Protein AF-A0A529N8I2-F1 (afdb_monomer_lite)

Secondary structure (DSSP, 8-state):
-TTS-GGGHHHH--PPTT-TTHHHHHHHHHHH-TT-HHHHHHH-HHHHHHHHTTS-HHHHHHHHHHHHHTTTT-HHHHHHHHH----

Sequence (87 aa):
IEDVFPQQRFLATRAKPGHPDAWLTNQLISDFVPQDFVSRYVFNKPGFYSDYDGFSDAWRSHVVDVLKTTYLKDKVAFRTRLYGLTD

Ra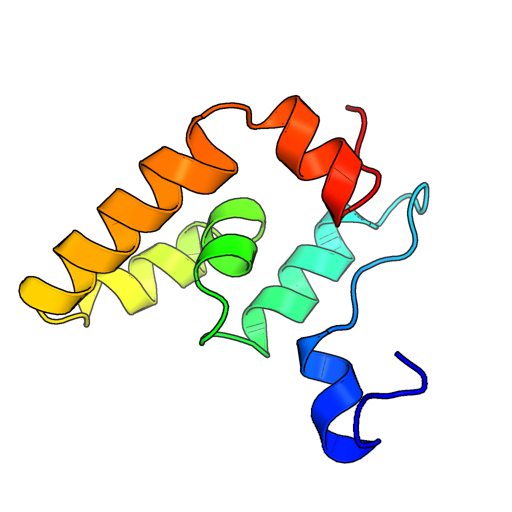dius of gyration: 13.48 Å; chains: 1; bounding box: 30×34×30 Å

Structure (mmCIF, N/CA/C/O backbone):
data_AF-A0A529N8I2-F1
#
_entry.id   AF-A0A529N8I2-F1
#
loop_
_atom_site.group_PDB
_atom_site.id
_atom_site.type_symbol
_atom_site.label_atom_id
_atom_site.label_alt_id
_atom_site.label_comp_id
_atom_site.label_asym_id
_atom_site.label_entity_id
_atom_site.label_seq_id
_atom_site.pdbx_PDB_ins_code
_atom_site.Cartn_x
_atom_site.Cartn_y
_atom_site.Cartn_z
_atom_site.occupancy
_atom_site.B_iso_or_equiv
_atom_site.auth_seq_id
_atom_site.auth_comp_id
_atom_site.auth_asym_id
_atom_site.auth_atom_id
_atom_site.pdbx_PDB_model_num
ATOM 1 N N . ILE A 1 1 ? -9.714 -6.584 -14.775 1.00 83.56 1 ILE A N 1
ATOM 2 C CA . ILE A 1 1 ? -8.447 -7.309 -15.065 1.00 83.56 1 ILE A CA 1
ATOM 3 C C . ILE A 1 1 ? -8.303 -7.611 -16.555 1.00 83.56 1 ILE A C 1
ATOM 5 O O . ILE A 1 1 ? -7.180 -7.653 -17.042 1.00 83.56 1 ILE A O 1
ATOM 9 N N . GLU A 1 2 ? -9.414 -7.804 -17.274 1.00 88.75 2 GLU A N 1
ATOM 10 C CA . GLU A 1 2 ? -9.422 -8.066 -18.719 1.00 88.75 2 GLU A CA 1
ATOM 11 C C . GLU A 1 2 ? -8.814 -6.908 -19.522 1.00 88.75 2 GLU A C 1
ATOM 13 O O . GLU A 1 2 ? -8.008 -7.161 -20.411 1.00 88.75 2 GLU A O 1
ATOM 18 N N . ASP A 1 3 ? -9.057 -5.664 -19.093 1.00 93.31 3 ASP A N 1
ATOM 19 C CA . ASP A 1 3 ? -8.495 -4.446 -19.705 1.00 93.31 3 ASP A CA 1
ATOM 20 C C . ASP A 1 3 ? -7.036 -4.141 -19.310 1.00 93.31 3 ASP A C 1
ATOM 22 O O . ASP A 1 3 ? -6.488 -3.106 -19.681 1.00 93.31 3 ASP A O 1
ATOM 26 N N . VAL A 1 4 ? -6.392 -5.008 -18.520 1.00 94.00 4 VAL A N 1
ATOM 27 C CA . VAL A 1 4 ? -4.998 -4.831 -18.087 1.00 94.00 4 VAL A CA 1
ATOM 28 C C . VAL A 1 4 ? -4.098 -5.731 -18.925 1.00 94.00 4 VAL A C 1
ATOM 30 O O . VAL A 1 4 ? -4.324 -6.949 -18.993 1.00 94.00 4 VAL A O 1
ATOM 33 N N . PHE A 1 5 ? -3.047 -5.146 -19.515 1.00 97.06 5 PHE A N 1
ATOM 34 C CA . PHE A 1 5 ? -2.033 -5.895 -20.257 1.00 97.06 5 PHE A CA 1
ATOM 35 C C . PHE A 1 5 ? -1.535 -7.088 -19.429 1.00 97.06 5 PHE A C 1
ATOM 37 O O . PHE A 1 5 ? -1.266 -6.916 -18.236 1.00 97.06 5 PHE A O 1
ATOM 44 N N . PRO A 1 6 ? -1.387 -8.292 -20.017 1.00 95.69 6 PRO A N 1
ATOM 45 C CA . PRO A 1 6 ? -1.058 -9.502 -19.264 1.00 95.69 6 PRO A CA 1
ATOM 46 C C . PRO A 1 6 ? 0.134 -9.352 -18.311 1.00 95.69 6 PRO A C 1
ATOM 48 O O . PRO A 1 6 ? 0.064 -9.806 -17.172 1.00 95.69 6 PRO A O 1
ATOM 51 N N . GLN A 1 7 ? 1.180 -8.643 -18.739 1.00 95.12 7 GLN A N 1
ATOM 52 C CA . GLN A 1 7 ? 2.407 -8.413 -17.971 1.00 95.12 7 GLN A CA 1
ATOM 53 C C . GLN A 1 7 ? 2.196 -7.500 -16.750 1.00 95.12 7 GLN A C 1
ATOM 55 O O . GLN A 1 7 ? 3.000 -7.514 -15.825 1.00 95.12 7 GLN A O 1
ATOM 60 N N . GLN A 1 8 ? 1.117 -6.716 -16.726 1.00 95.06 8 GLN A N 1
ATOM 61 C CA . GLN A 1 8 ? 0.787 -5.773 -15.654 1.00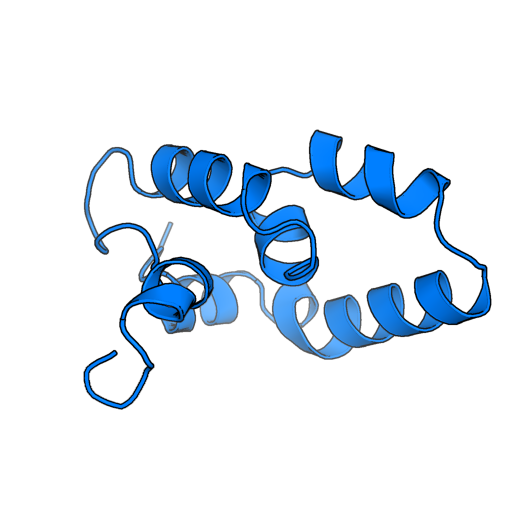 95.06 8 GLN A CA 1
ATOM 62 C C . GLN A 1 8 ? -0.303 -6.293 -14.710 1.00 95.06 8 GLN A C 1
ATOM 64 O O . GLN A 1 8 ? -0.564 -5.679 -13.678 1.00 95.06 8 GLN A O 1
ATOM 69 N N . ARG A 1 9 ? -0.942 -7.431 -15.017 1.00 95.25 9 ARG A N 1
ATOM 70 C CA . ARG A 1 9 ? -2.074 -7.954 -14.229 1.00 95.25 9 ARG A CA 1
ATOM 71 C C . ARG A 1 9 ? -1.731 -8.185 -12.765 1.00 95.25 9 ARG A C 1
ATOM 73 O O . ARG A 1 9 ? -2.576 -7.959 -11.900 1.00 95.25 9 ARG A O 1
ATOM 80 N N . PHE A 1 10 ? -0.497 -8.588 -12.480 1.00 94.69 10 PHE A N 1
ATOM 81 C CA . PHE A 1 10 ? -0.052 -8.819 -11.112 1.00 94.69 10 PHE A CA 1
ATOM 82 C C . PHE A 1 10 ? -0.128 -7.547 -10.245 1.00 94.69 10 PHE A C 1
ATOM 84 O O . PHE A 1 10 ? -0.523 -7.630 -9.088 1.00 94.69 10 PHE A O 1
ATOM 91 N N . LEU A 1 11 ? 0.089 -6.358 -10.827 1.00 93.75 11 LEU A N 1
ATOM 92 C CA . LEU A 1 11 ? -0.025 -5.068 -10.128 1.00 93.75 11 LEU A CA 1
ATOM 93 C C . LEU A 1 11 ? -1.448 -4.800 -9.601 1.00 93.75 11 LEU A C 1
ATOM 95 O O . LEU A 1 11 ? -1.631 -4.143 -8.577 1.00 93.75 11 LEU A O 1
ATOM 99 N N . ALA A 1 12 ? -2.461 -5.330 -10.291 1.00 91.94 12 ALA A N 1
ATOM 100 C CA . ALA A 1 12 ? -3.876 -5.144 -9.972 1.00 91.94 12 ALA A CA 1
ATOM 101 C C . ALA A 1 12 ? -4.524 -6.373 -9.306 1.00 91.94 12 ALA A C 1
ATOM 103 O O . ALA A 1 12 ? -5.714 -6.349 -8.995 1.00 91.94 12 ALA A O 1
ATOM 104 N N . THR A 1 13 ? -3.774 -7.460 -9.108 1.00 93.50 13 THR A N 1
ATOM 105 C CA . THR A 1 13 ? -4.298 -8.697 -8.515 1.00 93.50 13 THR A CA 1
ATOM 106 C C . THR A 1 13 ? -4.353 -8.576 -6.996 1.00 93.50 13 THR A C 1
ATOM 108 O O . THR A 1 13 ? -3.487 -7.948 -6.388 1.00 93.50 13 THR A O 1
ATOM 111 N N . ARG A 1 14 ? -5.380 -9.173 -6.385 1.00 95.06 14 ARG A N 1
ATOM 112 C CA . ARG A 1 14 ? -5.584 -9.263 -4.934 1.00 95.06 14 ARG A CA 1
ATOM 113 C C . ARG A 1 14 ? -5.936 -10.690 -4.546 1.00 95.06 14 ARG A C 1
ATOM 115 O O . ARG A 1 14 ? -6.336 -11.485 -5.398 1.00 95.06 14 ARG A O 1
ATOM 122 N N . ALA A 1 15 ? -5.790 -11.008 -3.264 1.00 97.12 15 ALA A N 1
ATOM 123 C CA . ALA A 1 15 ? -6.249 -12.282 -2.737 1.00 97.12 15 ALA A CA 1
ATOM 124 C C . ALA A 1 15 ? -7.754 -12.469 -2.974 1.00 97.12 15 ALA A C 1
ATOM 126 O O . ALA A 1 15 ? -8.520 -11.504 -2.973 1.00 97.12 15 ALA A O 1
ATOM 127 N N . LYS A 1 16 ? -8.184 -13.722 -3.149 1.00 96.44 16 LYS A N 1
ATOM 128 C CA . LYS A 1 16 ? -9.602 -14.052 -3.300 1.00 96.44 16 LYS A CA 1
ATOM 129 C C . LYS A 1 16 ? -10.365 -13.673 -2.014 1.00 96.44 16 LYS A C 1
ATOM 131 O O . LYS A 1 16 ? -10.020 -14.203 -0.955 1.00 96.44 16 LYS A O 1
ATOM 136 N N . PRO A 1 17 ? -11.413 -12.831 -2.089 1.00 95.25 17 PRO A N 1
ATOM 137 C CA . PRO A 1 17 ? -12.258 -12.525 -0.937 1.00 95.25 17 PRO A CA 1
ATOM 138 C C . PRO A 1 17 ? -12.825 -13.787 -0.274 1.00 95.25 17 PRO A C 1
ATOM 140 O O . PRO A 1 17 ? -13.236 -14.723 -0.965 1.00 95.25 17 PRO A O 1
ATOM 143 N N . GLY A 1 18 ? -12.833 -13.817 1.061 1.00 93.25 18 GLY A N 1
ATOM 144 C CA . GLY A 1 18 ? -13.324 -14.948 1.861 1.00 93.25 18 GLY A CA 1
ATOM 145 C C . GLY A 1 18 ? -12.397 -16.170 1.926 1.00 93.25 18 GLY A C 1
ATOM 146 O O . GLY A 1 18 ? -12.738 -17.148 2.587 1.00 93.25 18 GLY A O 1
ATOM 147 N N . HIS A 1 19 ? -11.234 -16.150 1.266 1.00 96.75 19 HIS A N 1
ATOM 148 C CA . HIS A 1 19 ? -10.228 -17.199 1.447 1.00 96.75 19 HIS A CA 1
ATOM 149 C C . HIS A 1 19 ? -9.582 -17.088 2.845 1.00 96.75 19 HIS A C 1
ATOM 151 O O . HIS A 1 19 ? -9.243 -15.969 3.236 1.00 96.75 19 HIS A O 1
ATOM 157 N N . PRO A 1 20 ? -9.340 -18.199 3.575 1.00 96.69 20 PRO A N 1
ATOM 158 C CA . PRO A 1 20 ? -8.723 -18.155 4.909 1.00 96.69 20 PRO A CA 1
ATOM 159 C C . PRO A 1 20 ? -7.389 -17.395 4.938 1.00 96.69 20 PRO A C 1
ATOM 161 O O . PRO A 1 20 ? -7.150 -16.576 5.819 1.00 96.69 20 PRO A O 1
ATOM 164 N N . ASP A 1 21 ? -6.567 -17.585 3.905 1.00 97.69 21 ASP A N 1
ATOM 165 C CA . ASP A 1 21 ? -5.256 -16.934 3.778 1.00 97.69 21 ASP A CA 1
ATOM 166 C C . ASP A 1 21 ? -5.287 -15.592 3.027 1.00 97.69 21 ASP A C 1
ATOM 168 O O . ASP A 1 21 ? -4.267 -15.162 2.483 1.00 97.69 21 ASP A O 1
ATOM 172 N N . ALA A 1 22 ? -6.441 -14.919 2.925 1.00 97.44 22 ALA A N 1
ATOM 173 C CA . ALA A 1 22 ? -6.542 -13.673 2.159 1.00 97.44 22 ALA A CA 1
ATOM 174 C C . ALA A 1 22 ? -5.604 -12.571 2.690 1.00 97.44 22 ALA A C 1
ATOM 176 O O . ALA A 1 22 ? -5.000 -11.840 1.902 1.00 97.44 22 ALA A O 1
ATOM 177 N N . TRP A 1 23 ? -5.424 -12.488 4.011 1.00 97.00 23 TRP A N 1
ATOM 178 C CA . TRP A 1 23 ? -4.468 -11.576 4.645 1.00 97.00 23 TRP A CA 1
ATOM 179 C C . TRP A 1 23 ? -3.021 -11.883 4.255 1.00 97.00 23 TRP A C 1
ATOM 181 O O . TRP A 1 23 ? -2.333 -11.006 3.735 1.00 97.00 23 TRP A O 1
ATOM 191 N N . LEU A 1 24 ? -2.590 -13.135 4.439 1.00 97.44 24 LEU A N 1
ATOM 192 C CA . LEU A 1 24 ? -1.243 -13.588 4.086 1.00 97.44 24 LEU A CA 1
ATOM 193 C C . LEU A 1 24 ? -0.959 -13.392 2.592 1.00 97.44 24 LEU A C 1
ATOM 195 O O . LEU A 1 24 ? 0.092 -12.890 2.210 1.00 97.44 24 LEU A O 1
ATOM 199 N N . THR A 1 25 ? -1.917 -13.738 1.736 1.00 97.81 25 THR A N 1
ATOM 200 C CA . THR A 1 25 ? -1.768 -13.607 0.283 1.00 97.81 25 THR A CA 1
ATOM 201 C C . THR A 1 25 ? -1.601 -12.144 -0.130 1.00 97.81 25 THR A C 1
ATOM 203 O O . THR A 1 25 ? -0.727 -11.835 -0.935 1.00 97.81 25 THR A O 1
ATOM 206 N N . ASN A 1 26 ? -2.394 -11.222 0.431 1.00 97.88 26 ASN A N 1
ATOM 207 C CA . ASN A 1 26 ? -2.233 -9.792 0.150 1.00 97.88 26 ASN A CA 1
ATOM 208 C C . ASN A 1 26 ? -0.915 -9.232 0.714 1.00 97.88 26 ASN A C 1
ATOM 210 O O . ASN A 1 26 ? -0.315 -8.374 0.070 1.00 97.88 26 ASN A O 1
ATOM 214 N N . GLN A 1 27 ? -0.433 -9.736 1.856 1.00 97.38 27 GLN A N 1
ATOM 215 C CA . GLN A 1 27 ? 0.897 -9.404 2.376 1.00 97.38 27 GLN A CA 1
ATOM 216 C C . GLN A 1 27 ? 1.993 -9.814 1.386 1.00 97.38 27 GLN A C 1
ATOM 218 O O . GLN A 1 27 ? 2.787 -8.963 0.990 1.00 97.38 27 GLN A O 1
ATOM 223 N N . LEU A 1 28 ? 1.978 -11.062 0.908 1.00 97.38 28 LEU A N 1
ATOM 224 C CA . LEU A 1 28 ? 2.944 -11.549 -0.081 1.00 97.38 28 LEU A CA 1
ATOM 225 C C . LEU A 1 28 ? 2.870 -10.754 -1.388 1.00 97.38 28 LEU A C 1
ATOM 227 O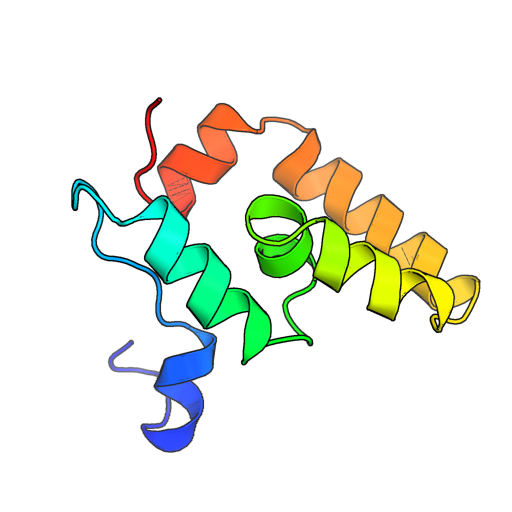 O . LEU A 1 28 ? 3.900 -10.353 -1.913 1.00 97.38 28 LEU A O 1
ATOM 231 N N . ILE A 1 29 ? 1.669 -10.460 -1.902 1.00 97.00 29 ILE A N 1
ATOM 232 C CA . ILE A 1 29 ? 1.512 -9.607 -3.093 1.00 97.00 29 ILE A CA 1
ATOM 233 C C . ILE A 1 29 ? 2.135 -8.224 -2.855 1.00 97.00 29 ILE A C 1
ATOM 235 O O . ILE A 1 29 ? 2.815 -7.705 -3.741 1.00 97.00 29 ILE A O 1
ATOM 239 N N . SER A 1 30 ? 1.944 -7.637 -1.668 1.00 97.19 30 SER A N 1
ATOM 240 C CA . SER A 1 30 ? 2.481 -6.310 -1.346 1.00 97.19 30 SER A CA 1
ATOM 241 C C . SER A 1 30 ? 4.014 -6.247 -1.325 1.00 97.19 30 SER A C 1
ATOM 243 O O . SER A 1 30 ? 4.567 -5.179 -1.582 1.00 97.19 30 SER A O 1
ATOM 245 N N . ASP A 1 31 ? 4.700 -7.376 -1.114 1.00 96.06 31 ASP A N 1
ATOM 246 C CA . ASP A 1 31 ? 6.168 -7.457 -1.177 1.00 96.06 31 ASP A CA 1
ATOM 247 C C . ASP A 1 31 ? 6.702 -7.307 -2.605 1.00 96.06 31 ASP A C 1
ATOM 249 O O . ASP A 1 31 ? 7.762 -6.725 -2.825 1.00 96.06 31 ASP A O 1
ATOM 253 N N . PHE A 1 32 ? 5.955 -7.799 -3.594 1.00 95.56 32 PHE A N 1
ATOM 254 C CA . PHE A 1 32 ? 6.349 -7.751 -5.004 1.00 95.56 32 PHE A CA 1
ATOM 255 C C . PHE A 1 32 ? 5.887 -6.474 -5.725 1.00 95.56 32 PHE A C 1
ATOM 257 O O . PHE A 1 32 ? 6.269 -6.241 -6.872 1.00 95.56 32 PHE A O 1
ATOM 264 N N . VAL A 1 33 ? 5.050 -5.651 -5.085 1.00 94.50 33 VAL A N 1
ATOM 265 C CA . VAL A 1 33 ? 4.461 -4.433 -5.670 1.00 94.50 33 VAL A CA 1
ATOM 266 C C . VAL A 1 33 ? 4.761 -3.222 -4.767 1.00 94.50 33 VAL A C 1
ATOM 268 O O . VAL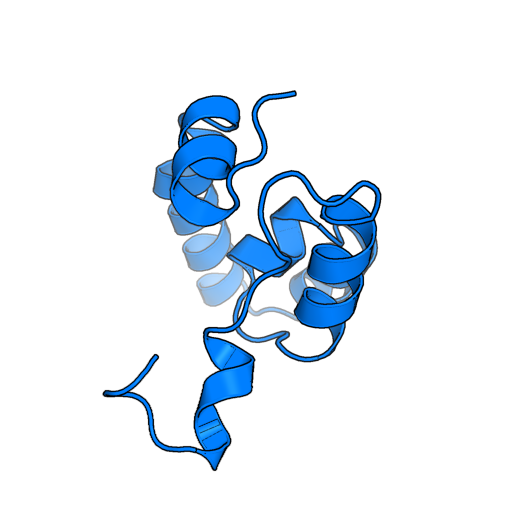 A 1 33 ? 3.839 -2.573 -4.273 1.00 94.50 33 VAL A O 1
ATOM 271 N N . PRO A 1 34 ? 6.046 -2.881 -4.537 1.00 91.31 34 PRO A N 1
ATOM 272 C CA . PRO A 1 34 ? 6.447 -1.871 -3.554 1.00 91.31 34 PRO A CA 1
ATOM 273 C C . PRO A 1 34 ? 5.939 -0.458 -3.882 1.00 91.31 34 PRO A C 1
ATOM 275 O O . PRO A 1 34 ? 5.713 0.346 -2.980 1.00 91.31 34 PRO A O 1
ATOM 278 N N . GLN A 1 35 ? 5.708 -0.159 -5.165 1.00 92.88 35 GLN A N 1
ATOM 279 C CA . GLN A 1 35 ? 5.111 1.102 -5.613 1.00 92.88 35 GLN A CA 1
ATOM 280 C C . GLN A 1 35 ? 3.666 1.312 -5.129 1.00 92.88 35 GLN A C 1
ATOM 282 O O . GLN A 1 35 ? 3.212 2.453 -5.057 1.00 92.88 35 GLN A O 1
ATOM 287 N N . ASP A 1 36 ? 2.938 0.245 -4.781 1.00 96.12 36 ASP A N 1
ATOM 288 C CA . ASP A 1 36 ? 1.623 0.344 -4.144 1.00 96.12 36 ASP A CA 1
ATOM 289 C C . ASP A 1 36 ? 1.795 0.459 -2.623 1.00 96.12 36 ASP A C 1
ATOM 291 O O . ASP A 1 36 ? 1.516 -0.460 -1.844 1.00 96.12 36 ASP A O 1
ATOM 295 N N . PHE A 1 37 ? 2.282 1.625 -2.193 1.00 97.00 37 PHE A N 1
ATOM 296 C CA . PHE A 1 37 ? 2.574 1.895 -0.787 1.00 97.00 37 PHE A CA 1
ATOM 297 C C . PHE A 1 37 ? 1.325 1.840 0.106 1.00 97.00 37 PHE A C 1
ATOM 299 O O . PHE A 1 37 ? 1.454 1.653 1.315 1.00 97.00 37 PHE A O 1
ATOM 306 N N . VAL A 1 38 ? 0.116 1.977 -0.455 1.00 97.38 38 VAL A N 1
ATOM 307 C CA . VAL A 1 38 ? -1.132 1.843 0.307 1.00 97.38 38 VAL A CA 1
ATOM 308 C C . VAL A 1 38 ? -1.359 0.380 0.664 1.00 97.38 38 VAL A C 1
ATOM 310 O O . VAL A 1 38 ? -1.520 0.068 1.843 1.00 97.38 38 VAL A O 1
ATOM 313 N N . SER A 1 39 ? -1.308 -0.529 -0.315 1.00 97.00 39 SER A N 1
ATOM 314 C CA . SER A 1 39 ? -1.390 -1.972 -0.046 1.00 97.00 39 SER A CA 1
ATOM 315 C C . SER A 1 39 ? -0.264 -2.421 0.885 1.00 97.00 39 SER A C 1
ATOM 317 O O . SER A 1 39 ? -0.515 -3.149 1.847 1.00 97.00 39 SER A O 1
ATOM 319 N N . ARG A 1 40 ? 0.960 -1.922 0.672 1.00 97.31 40 ARG A N 1
ATOM 320 C CA . ARG A 1 40 ? 2.097 -2.234 1.545 1.00 97.31 40 ARG A CA 1
ATOM 321 C C . ARG A 1 40 ? 1.873 -1.752 2.978 1.00 97.31 40 ARG A C 1
ATOM 323 O O . ARG A 1 40 ? 2.089 -2.522 3.905 1.00 97.31 40 ARG A O 1
ATOM 330 N N . TYR A 1 41 ? 1.332 -0.550 3.188 1.00 98.00 41 TYR A N 1
ATOM 331 C CA . TYR A 1 41 ? 0.971 -0.066 4.528 1.00 98.00 41 TYR A CA 1
ATOM 332 C C . TYR A 1 41 ? -0.108 -0.926 5.211 1.00 98.00 41 TYR A C 1
ATOM 334 O O . TYR A 1 41 ? -0.080 -1.109 6.431 1.00 98.00 41 TYR A O 1
ATOM 342 N N . VAL A 1 42 ? -1.078 -1.437 4.444 1.00 97.19 42 VAL A N 1
ATOM 343 C CA . VAL A 1 42 ? -2.182 -2.252 4.974 1.00 97.19 42 VAL A CA 1
ATOM 344 C C . VAL A 1 42 ? -1.704 -3.643 5.390 1.00 97.19 42 VAL A C 1
ATOM 346 O O . VAL A 1 42 ? -2.039 -4.077 6.492 1.00 97.19 42 VAL A O 1
ATOM 349 N N . PHE A 1 43 ? -0.930 -4.327 4.541 1.00 97.69 43 PHE A N 1
ATOM 350 C CA . PHE A 1 43 ? -0.616 -5.751 4.719 1.00 97.69 43 PHE A CA 1
ATOM 351 C C . PHE A 1 43 ? 0.818 -6.045 5.165 1.00 97.69 43 PHE A C 1
ATOM 353 O O . PHE A 1 43 ? 1.041 -7.061 5.815 1.00 97.69 43 PHE A O 1
ATOM 360 N N . ASN A 1 44 ? 1.782 -5.166 4.882 1.00 97.56 44 ASN A N 1
ATOM 361 C CA . ASN A 1 44 ? 3.175 -5.322 5.296 1.00 97.56 44 ASN A CA 1
ATOM 362 C C . ASN A 1 44 ? 3.746 -4.018 5.879 1.00 97.56 44 ASN A C 1
ATOM 364 O O . ASN A 1 44 ? 4.592 -3.349 5.279 1.00 97.56 44 ASN A O 1
ATOM 368 N N . LYS A 1 45 ? 3.310 -3.665 7.093 1.00 96.69 45 LYS A N 1
ATOM 369 C CA . LYS A 1 45 ? 3.831 -2.485 7.803 1.00 96.69 45 LYS A CA 1
ATOM 370 C C . LYS A 1 45 ? 5.359 -2.472 7.953 1.00 96.69 45 LYS A C 1
ATOM 372 O O . LYS A 1 45 ? 5.931 -1.417 7.689 1.00 96.69 45 LYS A O 1
ATOM 377 N N . PRO A 1 46 ? 6.036 -3.568 8.357 1.00 97.00 46 PRO A N 1
ATOM 378 C CA . PRO A 1 46 ? 7.497 -3.575 8.429 1.00 97.00 46 PRO A CA 1
ATOM 379 C C . PRO A 1 46 ? 8.155 -3.224 7.090 1.00 97.00 46 PRO A C 1
ATOM 381 O O . PRO A 1 46 ? 9.025 -2.358 7.044 1.00 97.00 46 PRO A O 1
ATOM 384 N N . GLY A 1 47 ? 7.689 -3.832 5.993 1.00 96.56 47 GLY A N 1
ATOM 385 C CA . GLY A 1 47 ? 8.183 -3.530 4.652 1.00 96.56 47 GLY A CA 1
ATOM 386 C C . GLY A 1 47 ? 7.923 -2.082 4.239 1.00 96.56 47 GLY A C 1
ATOM 387 O O . GLY A 1 47 ? 8.829 -1.441 3.724 1.00 96.56 47 GLY A O 1
ATOM 388 N N . PHE A 1 48 ? 6.727 -1.554 4.516 1.00 98.06 48 PHE A N 1
ATOM 389 C CA . PHE A 1 48 ? 6.396 -0.152 4.252 1.00 98.06 48 PHE A CA 1
ATOM 390 C C . PHE A 1 48 ? 7.359 0.804 4.963 1.00 98.06 48 PHE A C 1
ATOM 392 O O . PHE A 1 48 ? 7.878 1.721 4.332 1.00 98.06 48 PHE A O 1
ATOM 399 N N . TYR A 1 49 ? 7.606 0.608 6.264 1.00 97.75 49 TYR A N 1
ATOM 400 C CA . TYR A 1 49 ? 8.484 1.509 7.016 1.00 97.75 49 TYR A CA 1
ATOM 401 C C . TYR A 1 49 ? 9.938 1.407 6.552 1.00 97.75 49 TYR A C 1
ATOM 403 O O . TYR A 1 49 ? 10.609 2.430 6.463 1.00 97.75 49 TYR A O 1
ATOM 411 N N . SER A 1 50 ? 10.380 0.213 6.145 1.00 97.06 50 SER A N 1
ATOM 412 C CA . SER A 1 50 ? 11.694 0.042 5.523 1.00 97.06 50 SER A CA 1
ATOM 413 C C . SER A 1 50 ? 11.861 0.871 4.245 1.00 97.06 50 SER A C 1
ATOM 415 O O . SER A 1 50 ? 12.949 1.399 4.027 1.00 97.06 50 SER A O 1
ATOM 417 N N . ASP A 1 51 ? 10.834 1.004 3.396 1.00 96.81 51 ASP A N 1
ATOM 418 C CA . ASP A 1 51 ? 10.939 1.896 2.229 1.00 96.81 51 ASP A CA 1
ATOM 419 C C . ASP A 1 51 ? 10.806 3.364 2.630 1.00 96.81 51 ASP A C 1
ATOM 421 O O . ASP A 1 51 ? 11.524 4.222 2.118 1.00 96.81 51 ASP A O 1
ATOM 425 N N . TYR A 1 52 ? 9.869 3.654 3.538 1.00 97.50 52 TYR A N 1
ATOM 426 C CA . TYR A 1 52 ? 9.540 5.004 3.986 1.00 97.50 52 TYR A CA 1
ATOM 427 C C . TYR A 1 52 ? 10.759 5.726 4.571 1.00 97.50 52 TYR A C 1
ATOM 429 O O . TYR A 1 52 ? 10.950 6.927 4.348 1.00 97.50 52 TYR A O 1
ATOM 437 N N . ASP A 1 53 ? 11.630 4.989 5.257 1.00 97.56 53 ASP A N 1
ATOM 438 C CA . ASP A 1 53 ? 12.896 5.494 5.783 1.00 97.56 53 ASP A CA 1
ATOM 439 C C . ASP A 1 53 ? 13.858 5.961 4.676 1.00 97.56 53 ASP A C 1
ATOM 441 O O . ASP A 1 53 ? 14.638 6.885 4.897 1.00 97.56 53 ASP A O 1
ATOM 445 N N . GLY A 1 54 ? 13.748 5.417 3.462 1.00 96.56 54 GLY A N 1
ATOM 446 C CA . GLY A 1 54 ? 14.516 5.845 2.289 1.00 96.56 54 GLY A CA 1
ATOM 447 C C . GLY A 1 54 ? 13.863 6.952 1.450 1.00 96.56 54 GLY A C 1
ATOM 448 O O . GLY A 1 54 ? 14.482 7.453 0.512 1.00 96.56 54 GLY A O 1
ATOM 449 N N . PHE A 1 55 ? 12.618 7.337 1.737 1.00 97.31 55 PHE A N 1
ATOM 450 C CA . PHE A 1 55 ? 11.892 8.329 0.941 1.00 97.31 55 PHE A CA 1
ATOM 451 C C . PHE A 1 55 ? 12.364 9.764 1.200 1.00 97.31 55 PHE A C 1
ATO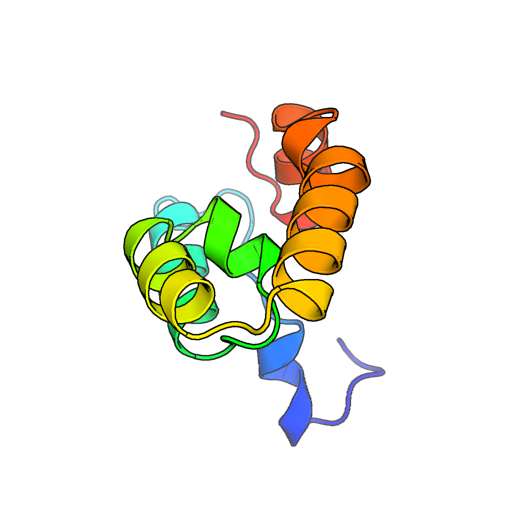M 453 O O . PHE A 1 55 ? 12.704 10.134 2.323 1.00 97.31 55 PHE A O 1
ATOM 460 N N . SER A 1 56 ? 12.310 10.603 0.160 1.00 98.25 56 SER A N 1
ATOM 461 C CA . SER A 1 56 ? 12.507 12.048 0.304 1.00 98.25 56 SER A CA 1
ATOM 462 C C . SER A 1 56 ? 11.369 12.681 1.111 1.00 98.25 56 SER A C 1
ATOM 464 O O . SER A 1 56 ? 10.240 12.189 1.096 1.00 98.25 56 SER A O 1
ATOM 466 N N . ASP A 1 57 ? 11.624 13.81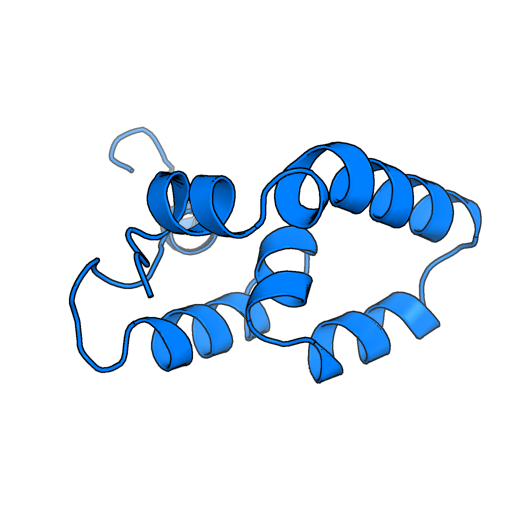1 1.769 1.00 98.31 57 ASP A N 1
ATOM 467 C CA . ASP A 1 57 ? 10.617 14.471 2.616 1.00 98.31 57 ASP A CA 1
ATOM 468 C C . ASP A 1 57 ? 9.360 14.903 1.843 1.00 98.31 57 ASP A C 1
ATOM 470 O O . ASP A 1 57 ? 8.235 14.785 2.342 1.00 98.31 57 ASP A O 1
ATOM 474 N N . ALA A 1 58 ? 9.534 15.340 0.590 1.00 98.12 58 ALA A N 1
ATOM 475 C CA . ALA A 1 58 ? 8.420 15.659 -0.300 1.00 98.12 58 ALA A CA 1
ATOM 476 C C . ALA A 1 58 ? 7.557 14.418 -0.582 1.00 98.12 58 ALA A C 1
ATOM 478 O O . ALA A 1 58 ? 6.328 14.482 -0.536 1.00 98.12 58 ALA A O 1
ATOM 479 N N . TRP A 1 59 ? 8.195 13.269 -0.821 1.00 97.81 59 TRP A N 1
ATOM 480 C CA . TRP A 1 59 ? 7.485 12.022 -1.082 1.00 97.81 59 TRP A CA 1
ATOM 481 C C . TRP A 1 59 ? 6.816 11.461 0.175 1.00 97.81 59 TRP A C 1
ATOM 483 O O . TRP A 1 59 ? 5.664 11.037 0.119 1.00 97.81 59 TRP A O 1
ATOM 493 N N . ARG A 1 60 ? 7.479 11.541 1.334 1.00 98.25 60 ARG A N 1
ATOM 494 C CA . ARG A 1 60 ? 6.885 11.193 2.632 1.00 98.25 60 ARG A CA 1
ATOM 495 C C . ARG A 1 60 ? 5.612 11.985 2.902 1.00 98.25 60 ARG A C 1
ATOM 497 O O . ARG A 1 60 ? 4.600 11.388 3.259 1.00 98.25 60 ARG A O 1
ATOM 504 N N . SER A 1 61 ? 5.645 13.301 2.678 1.00 98.31 61 SER A N 1
ATOM 505 C CA . SER A 1 61 ? 4.467 14.168 2.824 1.00 98.31 61 SER A CA 1
ATOM 506 C C . SER A 1 61 ? 3.312 13.691 1.940 1.00 98.31 61 SER A C 1
ATOM 508 O O . SER A 1 61 ? 2.209 13.469 2.435 1.00 98.31 61 SER A O 1
ATOM 510 N N . HIS A 1 62 ? 3.587 13.414 0.660 1.00 97.75 62 HIS A N 1
ATOM 511 C CA . HIS A 1 62 ? 2.586 12.880 -0.263 1.00 97.75 62 HIS A CA 1
ATOM 512 C C . HIS A 1 62 ? 2.001 11.536 0.202 1.00 97.75 62 HIS A C 1
ATOM 514 O O . HIS A 1 62 ? 0.782 11.373 0.249 1.00 97.75 62 HIS A O 1
ATOM 520 N N . VAL A 1 63 ? 2.853 10.579 0.583 1.00 97.81 63 VAL A N 1
ATOM 521 C CA . VAL A 1 63 ? 2.434 9.256 1.073 1.00 97.81 63 VAL A CA 1
ATOM 522 C C . VAL A 1 63 ? 1.534 9.388 2.302 1.00 97.81 63 VAL A C 1
ATOM 524 O O . VAL A 1 63 ? 0.483 8.749 2.373 1.00 97.81 63 VAL A O 1
ATOM 527 N N . VAL A 1 64 ? 1.913 10.241 3.258 1.00 98.00 64 VAL A N 1
ATOM 528 C CA . VAL A 1 64 ? 1.122 10.504 4.467 1.00 98.00 64 VAL A CA 1
ATOM 529 C C . VAL A 1 64 ? -0.248 11.085 4.114 1.00 98.00 64 VAL A C 1
ATOM 531 O O . VAL A 1 64 ? -1.257 10.621 4.653 1.00 98.00 64 VAL A O 1
ATOM 534 N N . ASP A 1 65 ? -0.309 12.056 3.206 1.00 98.38 65 ASP A N 1
ATOM 535 C CA . ASP A 1 65 ? -1.568 12.680 2.792 1.00 98.38 65 ASP A CA 1
ATOM 536 C C . ASP A 1 65 ? -2.491 11.691 2.071 1.00 98.38 65 ASP A C 1
ATOM 538 O O . ASP A 1 65 ? -3.691 11.624 2.368 1.00 98.38 65 ASP A O 1
ATOM 542 N N . VAL A 1 66 ? -1.941 10.849 1.192 1.00 98.19 66 VAL A N 1
ATOM 543 C CA . VAL A 1 66 ? -2.698 9.770 0.542 1.00 98.19 66 VAL A CA 1
ATOM 544 C C . VAL A 1 66 ? -3.232 8.794 1.584 1.00 98.19 66 VAL A C 1
ATOM 546 O O . VAL A 1 66 ? -4.427 8.498 1.579 1.00 98.19 66 VAL A O 1
ATOM 549 N N . LEU A 1 67 ? -2.407 8.320 2.522 1.00 98.12 67 LEU A N 1
ATOM 550 C CA . LEU A 1 67 ? -2.855 7.379 3.556 1.00 98.12 67 LEU A CA 1
ATOM 551 C C . LEU A 1 67 ? -3.964 7.973 4.431 1.00 98.12 67 LEU A C 1
ATOM 553 O O . LEU A 1 67 ? -4.944 7.282 4.716 1.00 98.12 67 LEU A O 1
ATOM 557 N N . LYS A 1 68 ? -3.851 9.250 4.819 1.00 98.12 68 LYS A N 1
ATOM 558 C CA . LYS A 1 68 ? -4.868 9.968 5.607 1.00 98.12 68 LYS A CA 1
ATOM 559 C C . LYS A 1 68 ? -6.204 10.083 4.881 1.00 98.12 68 LYS A C 1
ATOM 561 O O . LYS A 1 68 ? -7.252 9.916 5.498 1.00 98.12 68 LYS A O 1
ATOM 566 N N . THR A 1 69 ? -6.170 10.373 3.584 1.00 96.69 69 THR A N 1
ATOM 567 C CA . THR A 1 69 ? -7.376 10.627 2.781 1.00 96.69 69 THR A CA 1
ATOM 568 C C . THR A 1 69 ? -8.014 9.355 2.220 1.00 96.69 69 THR A C 1
ATOM 570 O O . THR A 1 69 ? -9.200 9.371 1.886 1.00 96.69 69 THR A O 1
ATOM 573 N N . THR A 1 70 ? -7.261 8.251 2.163 1.00 94.81 70 THR A N 1
ATOM 574 C CA . THR A 1 70 ? -7.713 6.946 1.659 1.00 94.81 70 THR A CA 1
ATOM 575 C C . THR A 1 70 ? -7.946 5.943 2.794 1.00 94.81 70 THR A C 1
ATOM 577 O O . THR A 1 70 ? -9.034 5.906 3.365 1.00 94.81 70 THR A O 1
ATOM 580 N N . TYR A 1 71 ? -6.943 5.133 3.141 1.00 96.38 71 TYR A N 1
ATOM 581 C CA . TYR A 1 71 ? -7.064 4.004 4.064 1.00 96.38 71 TYR A CA 1
ATOM 582 C C . TYR A 1 71 ? -7.388 4.423 5.501 1.00 96.38 71 TYR A C 1
ATOM 584 O O . TYR A 1 71 ? -8.242 3.819 6.147 1.00 96.38 71 TYR A O 1
ATOM 592 N N . LEU A 1 72 ? -6.716 5.450 6.024 1.00 97.38 72 LEU A N 1
ATOM 593 C CA . LEU A 1 72 ? -6.861 5.842 7.428 1.00 97.38 72 LEU A CA 1
ATOM 594 C C . LEU A 1 72 ? -8.187 6.553 7.718 1.00 97.38 72 LEU A C 1
ATOM 596 O O . LEU A 1 72 ? -8.573 6.609 8.884 1.00 97.38 72 LEU A O 1
ATOM 600 N N . LYS A 1 73 ? -8.882 7.058 6.689 1.00 97.06 73 LYS A N 1
ATOM 601 C CA . LYS A 1 73 ? -10.195 7.702 6.823 1.00 97.06 73 LYS A CA 1
ATOM 602 C C . LYS A 1 73 ? -11.261 6.721 7.310 1.00 97.06 73 LYS A C 1
ATOM 604 O O . LYS A 1 73 ? -12.027 7.055 8.205 1.00 97.06 73 LYS A O 1
ATOM 609 N N . ASP A 1 74 ? -11.293 5.527 6.725 1.00 97.31 74 ASP A N 1
ATOM 610 C CA . ASP A 1 74 ? -12.153 4.424 7.153 1.00 97.31 74 ASP A CA 1
ATOM 611 C C . ASP A 1 74 ? -11.514 3.090 6.755 1.00 97.31 74 ASP A C 1
ATOM 613 O O . ASP A 1 74 ? -11.628 2.616 5.622 1.00 97.31 74 ASP A O 1
ATOM 617 N N . LYS A 1 75 ? -10.818 2.478 7.714 1.00 96.25 75 LYS A N 1
ATOM 618 C CA . LYS A 1 75 ? -10.051 1.251 7.482 1.00 96.25 75 LYS A CA 1
ATOM 619 C C . LYS A 1 75 ? -10.945 0.059 7.170 1.00 96.25 75 LYS A C 1
ATOM 621 O O . LYS A 1 75 ? -10.535 -0.816 6.412 1.00 96.25 75 LYS A O 1
ATOM 626 N N . VAL A 1 76 ? -12.127 -0.017 7.781 1.00 96.38 76 VAL A N 1
ATOM 627 C CA . VAL A 1 76 ? -13.044 -1.147 7.593 1.00 96.38 76 VAL A CA 1
ATOM 628 C C . VAL A 1 76 ? -13.680 -1.030 6.218 1.00 96.38 76 VAL A C 1
ATOM 630 O O . VAL A 1 76 ? -13.547 -1.948 5.416 1.00 96.38 76 VAL A O 1
ATOM 633 N N . ALA A 1 77 ? -14.264 0.125 5.887 1.00 96.38 77 ALA A N 1
ATOM 634 C CA . ALA A 1 77 ? -14.871 0.328 4.576 1.00 96.38 77 ALA A CA 1
ATOM 635 C C . ALA A 1 77 ? -13.852 0.174 3.437 1.00 96.38 77 ALA A C 1
ATOM 637 O O . ALA A 1 77 ? -14.168 -0.418 2.404 1.00 96.38 77 ALA A O 1
ATOM 638 N N . PHE A 1 78 ? -12.616 0.653 3.624 1.00 96.81 78 PHE A N 1
ATOM 639 C CA . PHE A 1 78 ? -11.541 0.482 2.646 1.00 96.81 78 PHE A CA 1
ATOM 640 C C . PHE A 1 78 ? -11.203 -0.997 2.412 1.00 96.81 78 PHE A C 1
ATOM 642 O O . PHE A 1 78 ? -11.162 -1.445 1.263 1.00 96.81 78 PHE A O 1
ATOM 649 N N . ARG A 1 79 ? -11.001 -1.764 3.494 1.00 96.88 79 ARG A N 1
ATOM 650 C CA . ARG A 1 79 ? -10.691 -3.201 3.435 1.00 96.88 79 ARG A CA 1
ATOM 651 C C . ARG A 1 79 ? -11.827 -4.006 2.805 1.00 96.88 79 ARG A C 1
ATOM 653 O O . ARG A 1 79 ? -11.576 -4.787 1.887 1.00 96.88 79 ARG A O 1
ATOM 660 N N . THR A 1 80 ? -13.065 -3.738 3.208 1.00 96.25 80 THR A N 1
ATOM 661 C CA . THR A 1 80 ? -14.261 -4.367 2.639 1.00 96.25 80 THR A CA 1
ATOM 662 C C . THR A 1 80 ? -14.369 -4.091 1.142 1.00 96.25 80 THR A C 1
ATOM 664 O O . THR A 1 80 ? -14.527 -5.019 0.354 1.00 96.25 80 THR A O 1
ATOM 667 N N . ARG A 1 81 ? -14.231 -2.826 0.723 1.00 94.94 81 ARG A N 1
ATOM 668 C CA . ARG A 1 81 ? -14.411 -2.426 -0.680 1.00 94.94 81 ARG A CA 1
ATOM 669 C C . ARG A 1 81 ? -13.341 -2.992 -1.613 1.00 94.94 81 ARG A C 1
ATOM 671 O O . ARG A 1 81 ? -13.675 -3.379 -2.727 1.00 94.94 81 ARG A O 1
ATOM 678 N N . LEU A 1 82 ? -12.069 -2.964 -1.211 1.00 93.94 82 LEU A N 1
ATOM 679 C CA . LEU A 1 82 ? -10.954 -3.286 -2.115 1.00 93.94 82 LEU A CA 1
ATOM 680 C C . LEU A 1 82 ? -10.427 -4.715 -1.979 1.00 93.94 82 LEU A C 1
ATOM 682 O O . LEU A 1 82 ? -9.825 -5.220 -2.924 1.00 93.94 82 LEU A O 1
ATOM 686 N N . TYR A 1 83 ? -10.648 -5.361 -0.835 1.00 95.44 83 TYR A N 1
ATOM 687 C CA . TYR A 1 83 ? -10.099 -6.689 -0.545 1.00 95.44 83 TYR A CA 1
ATOM 688 C C . TYR A 1 83 ? -11.164 -7.694 -0.097 1.00 95.44 83 TYR A C 1
ATOM 690 O O . TYR A 1 83 ? -10.859 -8.877 0.031 1.00 95.44 83 TYR A O 1
ATOM 698 N N . GLY A 1 84 ? -12.405 -7.252 0.142 1.00 95.38 84 GLY A N 1
ATOM 699 C CA . GLY A 1 84 ? -13.473 -8.111 0.654 1.00 95.38 84 GLY A CA 1
ATOM 700 C C . GLY A 1 84 ? -13.194 -8.659 2.057 1.00 95.38 84 GLY A C 1
ATOM 701 O O . GLY A 1 84 ? -13.664 -9.744 2.386 1.00 95.38 84 GLY A O 1
ATOM 702 N N . LEU A 1 85 ? -12.402 -7.935 2.855 1.00 94.56 85 LEU A N 1
ATOM 703 C CA . LEU A 1 85 ? -12.073 -8.282 4.240 1.00 94.56 85 LEU A CA 1
ATOM 704 C C . LEU A 1 85 ? -13.030 -7.535 5.174 1.00 94.56 85 LEU A C 1
ATOM 706 O O . LEU A 1 85 ? -13.004 -6.304 5.214 1.00 94.56 85 LEU A O 1
ATOM 710 N N . THR A 1 86 ? -13.900 -8.276 5.861 1.00 85.19 86 THR A N 1
ATOM 711 C CA . THR A 1 86 ? -15.012 -7.744 6.675 1.00 85.19 86 THR A CA 1
ATOM 712 C C . THR A 1 86 ? -14.834 -7.974 8.177 1.00 85.19 86 THR A C 1
ATOM 714 O O . THR A 1 86 ? -15.799 -7.871 8.929 1.00 85.19 86 THR A O 1
ATOM 717 N N . ASP A 1 87 ? -13.627 -8.342 8.589 1.00 68.50 87 ASP A N 1
ATOM 718 C CA . ASP A 1 87 ? -13.226 -8.643 9.961 1.00 68.50 87 ASP A CA 1
ATOM 719 C C . ASP A 1 87 ? -12.852 -7.401 10.791 1.00 68.50 87 ASP A C 1
ATOM 721 O O . ASP A 1 87 ? -12.257 -6.417 10.258 1.00 68.50 87 ASP A O 1
#

pLDDT: mean 95.78, std 3.86, range [68.5, 98.38]

Foldseek 3Di:
DVPDDPVCVLLLDAADAPDPCRLVRLLVSCVVNVVPLLSCVLRPVVSSVVVLVVDDPVVVVVSVVCCVVACVVDVQCNCCVRRVDND